Protein AF-A0A397TMN3-F1 (afdb_monomer_lite)

Radius of gyration: 17.27 Å; chains: 1; bounding box: 36×28×57 Å

Organism: NCBI:txid658196

Secondary structure (DSSP, 8-state):
--HHHHHHHHHHHHTTTT-HHHHHHHHTT-HHHHHHHHHHHHHTHHHHHHHS---HHHHHHHHHHHHHHS-HHHHHHHHHTT------TT-PPPSS-GGGG-S---HHHHHHHHHHHHSTTS------SHHHHHHHHHHHHHHHH--

Foldseek 3Di:
DCVVVLVVLLVVLLVCLLPLVVLVVQLPPDPSSVVNSLLSPLQCVVSCVPVPPPDPVNLLVVLLVLLQLQDPVLQVVLVVVVQFDPNPPDDDDDPDPSLVSHNDDDPVSLVVSLCVSVPPPPPGGDDDDPVSSVSSSVSSVCSNVVD

InterPro domains:
  IPR036047 F-box-like domain superfamily [SSF81383] (7-82)

Structure (mmCIF, N/CA/C/O backbone):
data_AF-A0A397TMN3-F1
#
_entry.id   AF-A0A397TMN3-F1
#
loop_
_atom_site.group_PDB
_atom_site.id
_atom_site.type_symbol
_atom_site.label_atom_id
_atom_site.label_alt_id
_atom_site.label_comp_id
_atom_site.label_asym_id
_atom_site.label_entity_id
_atom_site.label_seq_id
_atom_site.pdbx_PDB_ins_code
_atom_site.Cartn_x
_atom_site.Cartn_y
_atom_site.Cartn_z
_atom_site.occupancy
_atom_site.B_iso_or_equiv
_atom_site.auth_seq_id
_atom_site.auth_comp_id
_atom_site.auth_asym_id
_atom_site.auth_atom_id
_atom_site.pdbx_PDB_model_num
ATOM 1 N N . MET A 1 1 ? 1.709 -11.773 -32.916 1.00 47.47 1 MET A N 1
ATOM 2 C CA . MET A 1 1 ? 2.775 -12.219 -31.990 1.00 47.47 1 MET A CA 1
ATOM 3 C C . MET A 1 1 ? 3.158 -11.097 -31.002 1.00 47.47 1 MET A C 1
ATOM 5 O O . MET A 1 1 ? 4.246 -10.557 -31.126 1.00 47.47 1 MET A O 1
ATOM 9 N N . PRO A 1 2 ? 2.293 -10.682 -30.052 1.00 58.47 2 PRO A N 1
ATOM 10 C CA . PRO A 1 2 ? 2.645 -9.646 -29.066 1.00 58.47 2 PRO A CA 1
ATOM 11 C C . PRO A 1 2 ? 3.242 -10.188 -27.749 1.00 58.47 2 PRO A C 1
ATOM 13 O O . PRO A 1 2 ? 3.779 -9.406 -26.974 1.00 58.47 2 PRO A O 1
ATOM 16 N N . TYR A 1 3 ? 3.175 -11.502 -27.497 1.00 59.38 3 TYR A N 1
ATOM 17 C CA . TYR A 1 3 ? 3.609 -12.119 -26.231 1.00 59.38 3 TYR A CA 1
ATOM 18 C C . TYR A 1 3 ? 5.123 -12.026 -25.989 1.00 59.38 3 TYR A C 1
ATOM 20 O O . TYR A 1 3 ? 5.538 -11.634 -24.907 1.00 59.38 3 TYR A O 1
ATOM 28 N N . LEU A 1 4 ? 5.939 -12.227 -27.030 1.00 65.06 4 LEU A N 1
ATOM 29 C CA . LEU A 1 4 ? 7.403 -12.182 -26.915 1.00 65.06 4 LEU A CA 1
ATOM 30 C C . LEU A 1 4 ? 7.929 -10.817 -26.426 1.00 65.06 4 LEU A C 1
ATOM 32 O O . LEU A 1 4 ? 8.926 -10.751 -25.718 1.00 65.06 4 LEU A O 1
ATOM 36 N N . ILE A 1 5 ? 7.246 -9.719 -26.774 1.00 81.19 5 ILE A N 1
ATOM 37 C CA . ILE A 1 5 ? 7.638 -8.367 -26.346 1.00 81.19 5 ILE A CA 1
ATOM 38 C C . ILE A 1 5 ? 7.355 -8.168 -24.853 1.00 81.19 5 ILE A C 1
ATOM 40 O O . ILE A 1 5 ? 8.135 -7.505 -24.176 1.00 81.19 5 ILE A O 1
ATOM 44 N N . ALA A 1 6 ? 6.259 -8.734 -24.339 1.00 88.19 6 ALA A N 1
ATOM 45 C CA . ALA A 1 6 ? 5.914 -8.633 -22.926 1.00 88.19 6 ALA A CA 1
ATOM 46 C C . ALA A 1 6 ? 6.887 -9.441 -22.057 1.00 88.19 6 ALA A C 1
ATOM 48 O O . ALA A 1 6 ? 7.394 -8.895 -21.083 1.00 88.19 6 ALA A O 1
ATOM 49 N N . ASP A 1 7 ? 7.211 -10.673 -22.457 1.00 88.75 7 ASP A N 1
ATOM 50 C CA . ASP A 1 7 ? 8.118 -11.549 -21.703 1.00 88.75 7 ASP A CA 1
ATOM 51 C C . ASP A 1 7 ? 9.538 -10.963 -21.637 1.00 88.75 7 ASP A C 1
ATOM 53 O O . ASP A 1 7 ? 10.150 -10.881 -20.572 1.00 88.75 7 ASP A O 1
ATOM 57 N N . CYS A 1 8 ? 10.061 -10.470 -22.767 1.00 93.06 8 CYS A N 1
ATOM 58 C CA . CYS A 1 8 ? 11.357 -9.791 -22.784 1.00 93.06 8 CYS A CA 1
ATOM 59 C C . CYS A 1 8 ? 11.347 -8.515 -21.932 1.00 93.06 8 CYS A C 1
ATOM 61 O O . CYS A 1 8 ? 12.317 -8.230 -21.230 1.00 93.06 8 CYS A O 1
ATOM 63 N N . LEU A 1 9 ? 10.258 -7.745 -21.986 1.00 94.31 9 LEU A N 1
ATOM 64 C CA . LEU A 1 9 ? 10.116 -6.533 -21.188 1.00 94.31 9 LEU A CA 1
ATOM 65 C C . LEU A 1 9 ? 10.045 -6.847 -19.690 1.00 94.31 9 LEU A C 1
ATOM 67 O O . LEU A 1 9 ? 10.642 -6.125 -18.899 1.00 94.31 9 LEU A O 1
ATOM 71 N N . GLU A 1 10 ? 9.367 -7.922 -19.293 1.00 95.06 10 GLU A N 1
ATOM 72 C CA . GLU A 1 10 ? 9.329 -8.375 -17.904 1.00 95.06 10 GLU A CA 1
ATOM 73 C C . GLU A 1 10 ? 10.724 -8.714 -17.385 1.00 95.06 10 GLU A C 1
ATOM 75 O O . GLU A 1 10 ? 11.091 -8.234 -16.315 1.00 95.06 10 GLU A O 1
ATOM 80 N N . ILE A 1 11 ? 11.537 -9.434 -18.166 1.00 95.00 11 ILE A N 1
ATOM 81 C CA . ILE A 1 11 ? 12.931 -9.730 -17.804 1.00 95.00 11 ILE A CA 1
ATOM 82 C C . ILE A 1 11 ? 13.712 -8.429 -17.592 1.00 95.00 11 ILE A C 1
ATOM 84 O O . ILE A 1 11 ? 14.306 -8.243 -16.532 1.00 95.00 11 ILE A O 1
ATOM 88 N N . ILE A 1 12 ? 13.651 -7.493 -18.546 1.00 95.25 12 ILE A N 1
ATOM 89 C CA . ILE A 1 12 ? 14.360 -6.206 -18.451 1.00 95.25 12 ILE A CA 1
ATOM 90 C C . ILE A 1 12 ? 13.922 -5.423 -17.207 1.00 95.25 12 ILE A C 1
ATOM 92 O O . ILE A 1 12 ? 14.759 -4.930 -16.454 1.00 95.25 12 ILE A O 1
ATOM 96 N N . LEU A 1 13 ? 12.614 -5.311 -16.967 1.00 96.25 13 LEU A N 1
ATOM 97 C CA . LEU A 1 13 ? 12.089 -4.578 -15.816 1.00 96.25 13 LEU A CA 1
ATOM 98 C C . LEU A 1 13 ? 12.366 -5.299 -14.491 1.00 96.25 13 LEU A C 1
ATOM 100 O O . LEU A 1 13 ? 12.466 -4.644 -13.454 1.00 96.25 13 LEU A O 1
ATOM 104 N N . SER A 1 14 ? 12.525 -6.624 -14.500 1.00 95.19 14 SER A N 1
ATOM 105 C CA . SER A 1 14 ? 12.847 -7.401 -13.300 1.00 95.19 14 SER A CA 1
ATOM 106 C C . SER A 1 14 ? 14.260 -7.133 -12.773 1.00 95.19 14 SER A C 1
ATOM 108 O O . SER A 1 14 ? 14.477 -7.201 -11.561 1.00 95.19 14 SER A O 1
ATOM 110 N N . GLU A 1 15 ? 15.192 -6.725 -13.640 1.00 96.25 15 GLU A N 1
ATOM 111 C CA . GLU A 1 15 ? 16.525 -6.261 -13.232 1.00 96.25 15 GLU A CA 1
ATOM 112 C C . GLU A 1 15 ? 16.450 -4.960 -12.415 1.00 96.25 15 GLU A C 1
ATOM 114 O O . GLU A 1 15 ? 17.299 -4.692 -11.566 1.00 96.25 15 GLU A O 1
ATOM 119 N N . LEU A 1 16 ? 15.375 -4.183 -12.587 1.00 94.75 16 LEU A N 1
ATOM 120 C CA . LEU A 1 16 ? 15.120 -2.938 -11.858 1.00 94.75 16 LEU A CA 1
ATOM 121 C C . LEU A 1 16 ? 14.387 -3.154 -10.524 1.00 94.75 16 LEU A C 1
ATOM 123 O O . LEU A 1 16 ? 13.987 -2.186 -9.883 1.00 94.75 16 LEU A O 1
ATOM 127 N N . LYS A 1 17 ? 14.201 -4.399 -10.063 1.00 92.69 17 LYS A N 1
ATOM 128 C CA . LYS A 1 17 ? 13.391 -4.739 -8.871 1.00 92.69 17 LYS A CA 1
ATOM 129 C C . LYS A 1 17 ? 13.791 -4.046 -7.561 1.00 92.69 17 LYS A C 1
ATOM 131 O O . LYS A 1 17 ? 12.986 -4.027 -6.634 1.00 92.69 17 LYS A O 1
ATOM 136 N N . PHE A 1 18 ? 15.001 -3.490 -7.477 1.00 91.06 18 PHE A N 1
ATOM 137 C CA . PHE A 1 18 ? 15.496 -2.719 -6.328 1.00 91.06 18 PHE A CA 1
ATOM 138 C C . PHE A 1 18 ? 15.749 -1.237 -6.643 1.00 91.06 18 PHE A C 1
ATOM 140 O O . PHE A 1 18 ? 16.192 -0.493 -5.772 1.00 91.06 18 PHE A O 1
ATOM 147 N N . ASP A 1 19 ? 15.402 -0.783 -7.847 1.00 91.62 19 ASP A N 1
ATOM 148 C CA . ASP A 1 19 ? 15.429 0.620 -8.253 1.00 91.62 19 ASP A CA 1
ATOM 149 C C . ASP A 1 19 ? 13.997 1.143 -8.447 1.00 91.62 19 ASP A C 1
ATOM 151 O O . ASP A 1 19 ? 13.433 1.166 -9.546 1.00 91.62 19 ASP A O 1
ATOM 155 N N . SER A 1 20 ? 13.387 1.589 -7.343 1.00 89.50 20 SER A N 1
ATOM 156 C CA . SER A 1 20 ? 12.030 2.140 -7.372 1.00 89.50 20 SER A CA 1
ATOM 157 C C . SER A 1 20 ? 11.910 3.367 -8.276 1.00 89.50 20 SER A C 1
ATOM 159 O O . SER A 1 20 ? 10.847 3.582 -8.848 1.00 89.50 20 SER A O 1
ATOM 161 N N . ALA A 1 21 ? 12.962 4.183 -8.411 1.00 89.75 21 ALA A N 1
ATOM 162 C CA . ALA A 1 21 ? 12.914 5.408 -9.210 1.00 89.75 21 ALA A CA 1
ATOM 163 C C . ALA A 1 21 ? 12.803 5.084 -10.707 1.00 89.75 21 ALA A C 1
ATOM 165 O O . ALA A 1 21 ? 11.950 5.640 -11.412 1.00 89.75 21 ALA A O 1
ATOM 166 N N . SER A 1 22 ? 13.598 4.121 -11.172 1.00 94.19 22 SER A N 1
ATOM 167 C CA . SER A 1 22 ? 13.505 3.630 -12.546 1.00 94.19 22 SER A CA 1
ATOM 168 C C . SER A 1 22 ? 12.181 2.911 -12.801 1.00 94.19 22 SER A C 1
ATOM 170 O O . SER A 1 22 ? 11.526 3.192 -13.806 1.00 94.19 22 SER A O 1
ATOM 172 N N . LEU A 1 23 ? 11.706 2.070 -11.873 1.00 94.50 23 LEU A N 1
ATOM 173 C CA . LEU A 1 23 ? 10.388 1.431 -11.991 1.00 94.50 23 LEU A CA 1
ATOM 174 C C . LEU A 1 23 ? 9.244 2.458 -12.048 1.00 94.50 23 LEU A C 1
ATOM 176 O O . LEU A 1 23 ? 8.332 2.308 -12.860 1.00 94.50 23 LEU A O 1
ATOM 180 N N . HIS A 1 24 ? 9.303 3.533 -11.254 1.00 91.81 24 HIS A N 1
ATOM 181 C CA . HIS A 1 24 ? 8.338 4.635 -11.333 1.00 91.81 24 HIS A CA 1
ATOM 182 C C . HIS A 1 24 ? 8.341 5.305 -12.707 1.00 91.81 24 HIS A C 1
ATOM 184 O O . HIS A 1 24 ? 7.271 5.547 -13.263 1.00 91.81 24 HIS A O 1
ATOM 190 N N . SER A 1 25 ? 9.519 5.541 -13.283 1.00 95.06 25 SER A N 1
ATOM 191 C CA . SER A 1 25 ? 9.638 6.072 -14.645 1.00 95.06 25 SER A CA 1
ATOM 192 C C . SER A 1 25 ? 9.031 5.113 -15.676 1.00 95.06 25 SER A C 1
ATOM 194 O O . SER A 1 25 ? 8.267 5.536 -16.540 1.00 95.06 25 SER A O 1
ATOM 196 N N . CYS A 1 26 ? 9.281 3.807 -15.533 1.00 96.06 26 CYS A N 1
ATOM 197 C CA . CYS A 1 26 ? 8.740 2.759 -16.401 1.00 96.06 26 CYS A CA 1
ATOM 198 C C . CYS A 1 26 ? 7.204 2.720 -16.391 1.00 96.06 26 CYS A C 1
ATOM 200 O O . CYS A 1 26 ? 6.579 2.588 -17.444 1.00 96.06 26 CYS A O 1
ATOM 202 N N . ILE A 1 27 ? 6.581 2.888 -15.220 1.00 95.56 27 ILE A N 1
ATOM 203 C CA . ILE A 1 27 ? 5.117 2.893 -15.065 1.00 95.56 27 ILE A CA 1
ATOM 204 C C . ILE A 1 27 ? 4.450 3.971 -15.933 1.00 95.56 27 ILE A C 1
ATOM 206 O O . ILE A 1 27 ? 3.328 3.774 -16.402 1.00 95.56 27 ILE A O 1
ATOM 210 N N . LEU A 1 28 ? 5.137 5.091 -16.166 1.00 95.94 28 LEU A N 1
ATOM 211 C CA . LEU A 1 28 ? 4.607 6.246 -16.889 1.00 95.94 28 LEU A CA 1
ATOM 212 C C . LEU A 1 28 ? 4.786 6.159 -18.413 1.00 95.94 28 LEU A C 1
ATOM 214 O O . LEU A 1 28 ? 4.223 6.986 -19.126 1.00 95.94 28 LEU A O 1
ATOM 218 N N . VAL A 1 29 ? 5.524 5.167 -18.925 1.00 95.88 29 VAL A N 1
ATOM 219 C CA . VAL A 1 29 ? 5.828 5.048 -20.362 1.00 95.88 29 VAL A CA 1
ATOM 220 C C . VAL A 1 29 ? 4.573 4.731 -21.178 1.00 95.88 29 VAL A C 1
ATOM 222 O O . VAL A 1 29 ? 4.214 5.466 -22.095 1.00 95.88 29 VAL A O 1
ATOM 225 N N . ASN A 1 30 ? 3.907 3.611 -20.884 1.00 94.81 30 ASN A N 1
ATOM 226 C CA . ASN A 1 30 ? 2.656 3.206 -21.528 1.00 94.81 30 ASN A CA 1
ATOM 227 C C . ASN A 1 30 ? 1.927 2.129 -20.701 1.00 94.81 30 ASN A C 1
ATOM 229 O O . ASN A 1 30 ? 2.431 1.638 -19.691 1.00 94.81 30 ASN A O 1
ATOM 233 N N . ARG A 1 31 ? 0.734 1.718 -21.155 1.00 93.94 31 ARG A N 1
ATOM 234 C CA . ARG A 1 31 ? -0.105 0.728 -20.452 1.00 93.94 31 ARG A CA 1
ATOM 235 C C . ARG A 1 31 ? 0.562 -0.640 -20.268 1.00 93.94 31 ARG A C 1
ATOM 237 O O . ARG A 1 31 ? 0.284 -1.294 -19.267 1.00 93.94 31 ARG A O 1
ATOM 244 N N . LEU A 1 32 ? 1.392 -1.087 -21.213 1.00 94.25 32 LEU A N 1
ATOM 245 C CA . LEU A 1 32 ? 2.084 -2.376 -21.115 1.00 94.25 32 LEU A CA 1
ATOM 246 C C . LEU A 1 32 ? 3.165 -2.321 -20.032 1.00 94.25 32 LEU A C 1
ATOM 248 O O . LEU A 1 32 ? 3.172 -3.157 -19.135 1.00 94.25 32 LEU A O 1
ATOM 252 N N . TRP A 1 33 ? 4.009 -1.288 -20.066 1.00 96.00 33 TRP A N 1
ATOM 253 C CA . TRP A 1 33 ? 5.055 -1.075 -19.065 1.00 96.00 33 TRP A CA 1
ATOM 254 C C . TRP A 1 33 ? 4.463 -0.888 -17.668 1.00 96.00 33 TRP A C 1
ATOM 256 O O . TRP A 1 33 ? 4.928 -1.507 -16.719 1.00 96.00 33 TRP A O 1
ATOM 266 N N . CYS A 1 34 ? 3.377 -0.117 -17.554 1.00 95.50 34 CYS A N 1
ATOM 267 C CA . CYS A 1 34 ? 2.620 0.050 -16.315 1.00 95.50 34 CYS A CA 1
ATOM 268 C C . CYS A 1 34 ? 2.180 -1.296 -15.717 1.00 95.50 34 CYS A C 1
ATOM 270 O O . CYS A 1 34 ? 2.428 -1.562 -14.542 1.00 95.50 34 CYS A O 1
ATOM 272 N N . ARG A 1 35 ? 1.572 -2.170 -16.531 1.00 95.12 35 ARG A N 1
ATOM 273 C CA . ARG A 1 35 ? 1.069 -3.479 -16.084 1.00 95.12 35 ARG A CA 1
ATOM 274 C C . ARG A 1 35 ? 2.165 -4.425 -15.596 1.00 95.12 35 ARG A C 1
ATOM 276 O O . ARG A 1 35 ? 1.875 -5.237 -14.729 1.00 95.12 35 ARG A O 1
ATOM 283 N N . ILE A 1 36 ? 3.378 -4.320 -16.133 1.00 95.25 36 ILE A N 1
ATOM 284 C CA . ILE A 1 36 ? 4.511 -5.185 -15.772 1.00 95.25 36 ILE A CA 1
ATOM 285 C C . ILE A 1 36 ? 5.298 -4.596 -14.592 1.00 95.25 36 ILE A C 1
ATOM 287 O O . ILE A 1 36 ? 5.628 -5.300 -13.642 1.00 95.25 36 ILE A O 1
ATOM 291 N N . ALA A 1 37 ? 5.557 -3.287 -14.604 1.00 95.75 37 ALA A N 1
ATOM 292 C CA . ALA A 1 37 ? 6.347 -2.621 -13.572 1.00 95.75 37 ALA A CA 1
ATOM 293 C C . ALA A 1 37 ? 5.630 -2.550 -12.213 1.00 95.75 37 ALA A C 1
ATOM 295 O O . ALA A 1 37 ? 6.289 -2.645 -11.179 1.00 95.75 37 ALA A O 1
ATOM 296 N N . ILE A 1 38 ? 4.296 -2.403 -12.188 1.00 94.25 38 ILE A N 1
ATOM 297 C CA . ILE A 1 38 ? 3.526 -2.318 -10.934 1.00 94.25 38 ILE A CA 1
ATOM 298 C C . ILE A 1 38 ? 3.704 -3.580 -10.068 1.00 94.25 38 ILE A C 1
ATOM 300 O O . ILE A 1 38 ? 4.134 -3.429 -8.924 1.00 94.25 38 ILE A O 1
ATOM 304 N N . PRO A 1 39 ? 3.462 -4.810 -10.560 1.00 94.44 39 PRO A N 1
ATOM 305 C CA . PRO A 1 39 ? 3.718 -6.018 -9.778 1.00 94.44 39 PRO A CA 1
ATOM 306 C C . PRO A 1 39 ? 5.154 -6.104 -9.246 1.00 94.44 39 PRO A C 1
ATOM 308 O O . PRO A 1 39 ? 5.346 -6.418 -8.075 1.00 94.44 39 PRO A O 1
ATOM 311 N N . ILE A 1 40 ? 6.161 -5.765 -10.061 1.00 94.50 40 ILE A N 1
ATOM 312 C CA . ILE A 1 40 ? 7.581 -5.812 -9.663 1.00 94.50 40 ILE A CA 1
ATOM 313 C C . ILE A 1 40 ? 7.871 -4.820 -8.525 1.00 94.50 40 ILE A C 1
ATOM 315 O O . ILE A 1 40 ? 8.529 -5.176 -7.541 1.00 94.50 40 ILE A O 1
ATOM 319 N N . LEU A 1 41 ? 7.350 -3.594 -8.638 1.00 92.12 41 LEU A N 1
ATOM 320 C CA . LEU A 1 41 ? 7.505 -2.541 -7.636 1.00 92.12 41 LEU A CA 1
ATOM 321 C C . LEU A 1 41 ? 6.854 -2.943 -6.304 1.00 92.12 41 LEU A C 1
ATOM 323 O O . LEU A 1 41 ? 7.484 -2.859 -5.251 1.00 92.12 41 LEU A O 1
ATOM 327 N N . TRP A 1 42 ? 5.604 -3.406 -6.343 1.00 91.00 42 TRP A N 1
ATOM 328 C CA . TRP A 1 42 ? 4.842 -3.736 -5.136 1.00 91.00 42 TRP A CA 1
ATOM 329 C C . TRP A 1 42 ? 5.283 -5.056 -4.489 1.00 91.00 42 TRP A C 1
ATOM 331 O O . TRP A 1 42 ? 5.251 -5.175 -3.265 1.00 91.00 42 TRP A O 1
ATOM 341 N N . LYS A 1 43 ? 5.834 -5.999 -5.264 1.00 91.94 43 LYS A N 1
ATOM 342 C CA . LYS A 1 43 ? 6.469 -7.214 -4.731 1.00 91.94 43 LYS A CA 1
ATOM 343 C C . LYS A 1 43 ? 7.642 -6.909 -3.805 1.00 91.94 43 LYS A C 1
ATOM 345 O O . LYS A 1 43 ? 7.828 -7.612 -2.813 1.00 91.94 43 LYS A O 1
ATOM 350 N N . ASN A 1 44 ? 8.396 -5.848 -4.088 1.00 88.44 44 ASN A N 1
ATOM 351 C CA . ASN A 1 44 ? 9.532 -5.399 -3.278 1.00 88.44 44 ASN A CA 1
ATOM 352 C C . ASN A 1 44 ? 9.185 -4.193 -2.391 1.00 88.44 44 ASN A C 1
ATOM 354 O O . ASN A 1 44 ? 10.078 -3.500 -1.906 1.00 88.44 44 ASN A O 1
ATOM 358 N N . PHE A 1 45 ? 7.894 -3.954 -2.132 1.00 87.12 45 PHE A N 1
ATOM 359 C CA . PHE A 1 45 ? 7.415 -2.794 -1.381 1.00 87.12 45 PHE A CA 1
ATOM 360 C C . PHE A 1 45 ? 8.172 -2.566 -0.065 1.00 87.12 45 PHE A C 1
ATOM 362 O O . PHE A 1 45 ? 8.630 -1.456 0.195 1.00 87.12 45 PHE A O 1
ATOM 369 N N . PHE A 1 46 ? 8.355 -3.606 0.756 1.00 85.94 46 PHE A N 1
ATOM 370 C CA . PHE A 1 46 ? 9.019 -3.446 2.055 1.00 85.94 46 PHE A CA 1
ATOM 371 C C . PHE A 1 46 ? 10.504 -3.121 1.947 1.00 85.94 46 PHE A C 1
ATOM 373 O O . PHE A 1 46 ? 11.014 -2.393 2.794 1.00 85.94 46 PHE A O 1
ATOM 380 N N . TYR A 1 47 ? 11.185 -3.608 0.907 1.00 86.56 47 TYR A N 1
ATOM 381 C CA . TYR A 1 47 ? 12.562 -3.200 0.646 1.00 86.56 47 TYR A CA 1
ATOM 382 C C . TYR A 1 47 ? 12.615 -1.682 0.450 1.00 86.56 47 TYR A C 1
ATOM 384 O O . TYR A 1 47 ? 13.375 -0.994 1.124 1.00 86.56 47 TYR A O 1
ATOM 392 N N . PHE A 1 48 ? 11.724 -1.129 -0.373 1.00 82.94 48 PHE A N 1
ATOM 393 C CA . PHE A 1 48 ? 11.651 0.318 -0.574 1.00 82.94 48 PHE A CA 1
ATOM 394 C C . PHE A 1 48 ? 11.200 1.068 0.676 1.00 82.94 48 PHE A C 1
ATOM 396 O O . PHE A 1 48 ? 11.750 2.113 0.998 1.00 82.94 48 PHE A O 1
ATOM 403 N N . TYR A 1 49 ? 10.235 0.527 1.408 1.00 82.50 49 TYR A N 1
ATOM 404 C CA . TYR A 1 49 ? 9.722 1.145 2.621 1.00 82.50 49 TYR A CA 1
ATOM 405 C C . TYR A 1 49 ? 10.801 1.295 3.710 1.00 82.50 49 TYR A C 1
ATOM 407 O O . TYR A 1 49 ? 10.859 2.340 4.367 1.00 82.50 49 TYR A O 1
ATOM 415 N N . TYR A 1 50 ? 11.658 0.281 3.893 1.00 81.88 50 TYR A N 1
ATOM 416 C CA . TYR A 1 50 ? 12.700 0.273 4.925 1.00 81.88 50 TYR A CA 1
ATOM 417 C C . TYR A 1 50 ? 14.047 0.829 4.454 1.00 81.88 50 TYR A C 1
ATOM 419 O O . TYR A 1 50 ? 14.684 1.569 5.203 1.00 81.88 50 TYR A O 1
ATOM 427 N N . CYS A 1 51 ? 14.495 0.474 3.248 1.00 77.25 51 CYS A N 1
ATOM 428 C CA . CYS A 1 51 ? 15.849 0.765 2.771 1.00 77.25 51 CYS A CA 1
ATOM 429 C C . CYS A 1 51 ? 15.929 2.061 1.965 1.00 77.25 51 CYS A C 1
ATOM 431 O O . CYS A 1 51 ? 16.905 2.801 2.100 1.00 77.25 51 CYS A O 1
ATOM 433 N N . ASN A 1 52 ? 14.902 2.382 1.171 1.00 68.44 52 ASN A N 1
ATOM 434 C CA . ASN A 1 52 ? 14.853 3.684 0.521 1.00 68.44 52 ASN A CA 1
ATOM 435 C C . ASN A 1 52 ? 14.362 4.702 1.549 1.00 68.44 52 ASN A C 1
ATOM 437 O O . ASN A 1 52 ? 13.401 4.463 2.282 1.00 68.44 52 ASN A O 1
ATOM 441 N N . ARG A 1 53 ? 15.030 5.859 1.627 1.00 61.91 53 ARG A N 1
ATOM 442 C CA . ARG A 1 53 ? 14.588 7.007 2.436 1.00 61.91 53 ARG A CA 1
ATOM 443 C C . ARG A 1 53 ? 13.322 7.616 1.826 1.00 61.91 53 ARG A C 1
ATOM 445 O O . ARG A 1 53 ? 13.313 8.771 1.417 1.00 61.91 53 ARG A O 1
ATOM 452 N N . THR A 1 54 ? 12.259 6.825 1.710 1.00 63.44 54 THR A N 1
ATOM 453 C CA . THR A 1 54 ? 10.956 7.281 1.253 1.00 63.44 54 THR A CA 1
ATOM 454 C C . THR A 1 54 ? 10.505 8.378 2.198 1.00 63.44 54 THR A C 1
ATOM 456 O O . THR A 1 54 ? 10.445 8.158 3.413 1.00 63.44 54 THR A O 1
ATOM 459 N N . GLU A 1 55 ? 10.198 9.544 1.644 1.00 65.50 55 GLU A N 1
ATOM 460 C CA . GLU A 1 55 ? 9.681 10.671 2.407 1.00 65.50 55 GLU A CA 1
ATOM 461 C C . GLU A 1 55 ? 8.477 10.242 3.259 1.00 65.50 55 GLU A C 1
ATOM 463 O O . GLU A 1 55 ? 7.651 9.424 2.837 1.00 65.50 55 GLU A O 1
ATOM 468 N N . LEU A 1 56 ? 8.360 10.813 4.460 1.00 66.19 56 LEU A N 1
ATOM 469 C CA . LEU A 1 56 ? 7.282 10.513 5.409 1.00 66.19 56 LEU A CA 1
ATOM 470 C C . LEU A 1 56 ? 5.891 10.652 4.756 1.00 66.19 56 LEU A C 1
ATOM 472 O O . LEU A 1 56 ? 5.008 9.820 4.961 1.00 66.19 56 LEU A O 1
ATOM 476 N N . ASN A 1 57 ? 5.731 11.656 3.889 1.00 67.31 57 ASN A N 1
ATOM 477 C CA . ASN A 1 57 ? 4.506 11.905 3.130 1.00 67.31 57 ASN A CA 1
ATOM 478 C C . ASN A 1 57 ? 4.140 10.747 2.190 1.00 67.31 57 ASN A C 1
ATOM 480 O O . ASN A 1 57 ? 2.966 10.399 2.066 1.00 67.31 57 ASN A O 1
ATOM 484 N N . SER A 1 58 ? 5.129 10.115 1.556 1.00 71.88 58 SER A N 1
ATOM 485 C CA . SER A 1 58 ? 4.915 8.953 0.690 1.00 71.88 58 SER A CA 1
ATOM 486 C C . SER A 1 58 ? 4.490 7.727 1.500 1.00 71.88 58 SER A C 1
ATOM 488 O O . SER A 1 58 ? 3.557 7.033 1.105 1.00 71.88 58 SER A O 1
ATOM 490 N N . ARG A 1 59 ? 5.087 7.509 2.682 1.00 75.81 59 ARG A N 1
ATOM 491 C CA . ARG A 1 59 ? 4.664 6.447 3.620 1.00 75.81 59 ARG A CA 1
ATOM 492 C C . ARG A 1 59 ? 3.220 6.629 4.074 1.00 75.81 59 ARG A C 1
ATOM 494 O O . ARG A 1 59 ? 2.448 5.675 4.059 1.00 75.81 59 ARG A O 1
ATOM 501 N N . ASN A 1 60 ? 2.834 7.863 4.390 1.00 77.56 60 ASN A N 1
ATOM 502 C CA . ASN A 1 60 ? 1.469 8.177 4.793 1.00 77.56 60 ASN A CA 1
ATOM 503 C C . ASN A 1 60 ? 0.452 7.818 3.704 1.00 77.56 60 ASN A C 1
ATOM 505 O O . ASN A 1 60 ? -0.548 7.178 4.029 1.00 77.56 60 ASN A O 1
ATOM 509 N N . LYS A 1 61 ? 0.729 8.141 2.434 1.00 79.00 61 LYS A N 1
ATOM 510 C CA . LYS A 1 61 ? -0.147 7.771 1.308 1.00 79.00 61 LYS A CA 1
ATOM 511 C C . LYS A 1 61 ? -0.324 6.257 1.179 1.00 79.00 61 LYS A C 1
ATOM 513 O O . LYS A 1 61 ? -1.423 5.802 0.882 1.00 79.00 61 LYS A O 1
ATOM 518 N N . PHE A 1 62 ? 0.723 5.469 1.435 1.00 80.25 62 PHE A N 1
ATOM 519 C CA . PHE A 1 62 ? 0.600 4.010 1.434 1.00 80.25 62 PHE A CA 1
ATOM 520 C C . PHE A 1 62 ? -0.350 3.513 2.519 1.00 80.25 62 PHE A C 1
ATOM 522 O O . PHE A 1 62 ? -1.173 2.645 2.248 1.00 80.25 62 PHE A O 1
ATOM 529 N N . TYR A 1 63 ? -0.294 4.083 3.723 1.00 84.50 63 TYR A N 1
ATOM 530 C CA . TYR A 1 63 ? -1.212 3.680 4.791 1.00 84.50 63 TYR A CA 1
ATOM 531 C C . TYR A 1 63 ? -2.661 4.034 4.437 1.00 84.50 63 TYR A C 1
ATOM 533 O O . TYR A 1 63 ? -3.556 3.230 4.682 1.00 84.50 63 TYR A O 1
ATOM 541 N N . ASP A 1 64 ? -2.887 5.182 3.789 1.00 81.25 64 ASP A N 1
ATOM 542 C CA . ASP A 1 64 ? -4.220 5.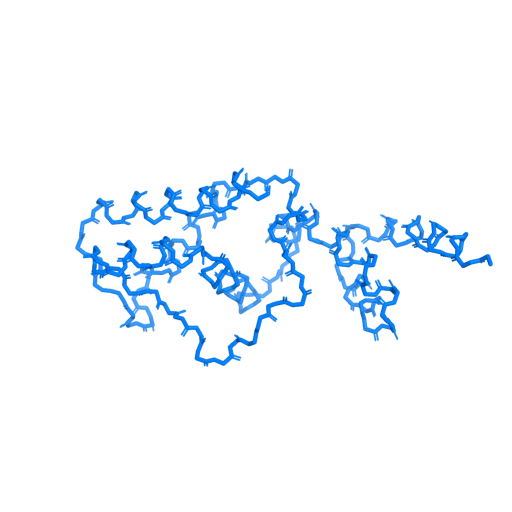578 3.313 1.00 81.25 64 ASP A CA 1
ATOM 543 C C . ASP A 1 64 ? -4.764 4.593 2.272 1.00 81.25 64 ASP A C 1
ATOM 545 O O . ASP A 1 64 ? -5.946 4.257 2.302 1.00 81.25 64 ASP A O 1
ATOM 549 N N . ILE A 1 65 ? -3.899 4.064 1.398 1.00 82.44 65 ILE A N 1
ATOM 550 C CA . ILE A 1 65 ? -4.265 3.012 0.442 1.00 82.44 65 ILE A CA 1
ATOM 551 C C . ILE A 1 65 ? -4.666 1.721 1.168 1.00 82.44 65 ILE A C 1
ATOM 553 O O . ILE A 1 65 ? -5.690 1.142 0.819 1.00 82.44 65 ILE A O 1
ATOM 557 N N . ILE A 1 66 ? -3.917 1.276 2.185 1.00 85.81 66 ILE A N 1
ATOM 558 C CA . ILE A 1 66 ? -4.265 0.069 2.962 1.00 85.81 66 ILE A CA 1
ATOM 559 C C . ILE A 1 66 ? -5.628 0.229 3.642 1.00 85.81 66 ILE A C 1
ATOM 561 O O . ILE A 1 66 ? -6.488 -0.641 3.521 1.00 85.81 66 ILE A O 1
ATOM 565 N N . ILE A 1 67 ? -5.857 1.368 4.298 1.00 84.25 67 ILE A N 1
ATOM 566 C CA . ILE A 1 67 ? -7.133 1.694 4.951 1.00 84.25 67 ILE A CA 1
ATOM 567 C C . ILE A 1 67 ? -8.273 1.715 3.929 1.00 84.25 67 ILE A C 1
ATOM 569 O O . ILE A 1 67 ? -9.366 1.201 4.177 1.00 84.25 67 ILE A O 1
ATOM 573 N N . TYR A 1 68 ? -8.022 2.296 2.757 1.00 84.44 68 TYR A N 1
ATOM 574 C CA . TYR A 1 68 ? -8.993 2.349 1.677 1.00 84.44 68 TYR A CA 1
ATOM 575 C C . TYR A 1 68 ? -9.303 0.961 1.098 1.00 84.44 68 TYR A C 1
ATOM 577 O O . TYR A 1 68 ? -10.454 0.701 0.751 1.00 84.44 68 TYR A O 1
ATOM 585 N N . LEU A 1 69 ? -8.323 0.062 1.017 1.00 86.25 69 LEU A N 1
ATOM 586 C CA . LEU A 1 69 ? -8.492 -1.289 0.476 1.00 86.25 69 LEU A CA 1
ATOM 587 C C . LEU A 1 69 ? -9.210 -2.249 1.434 1.00 86.25 69 LEU A C 1
ATOM 589 O O . LEU A 1 69 ? -9.624 -3.319 0.993 1.00 86.25 69 LEU A O 1
ATOM 593 N N . LEU A 1 70 ? -9.429 -1.871 2.701 1.00 87.56 70 LEU A N 1
ATOM 594 C CA . LEU A 1 70 ? -10.220 -2.678 3.632 1.00 87.56 70 LEU A CA 1
ATOM 595 C C . LEU A 1 70 ? -11.618 -2.998 3.058 1.00 87.56 70 LEU A C 1
ATOM 597 O O . LEU A 1 70 ? -12.280 -2.097 2.513 1.00 87.56 70 LEU A O 1
ATOM 601 N N . PRO A 1 71 ? -12.107 -4.244 3.218 1.00 86.94 71 PRO A N 1
ATOM 602 C CA . PRO A 1 71 ? -13.452 -4.626 2.809 1.00 86.94 71 PRO A CA 1
ATOM 603 C C . PRO A 1 71 ? -14.522 -3.742 3.451 1.00 86.94 71 PRO A C 1
ATOM 605 O O . PRO A 1 71 ? -14.362 -3.242 4.567 1.00 86.94 71 PRO A O 1
ATOM 608 N N . THR A 1 72 ? -15.656 -3.579 2.770 1.00 86.19 72 THR A N 1
ATOM 609 C CA . THR A 1 72 ? -16.787 -2.798 3.296 1.00 86.19 72 THR A CA 1
ATOM 610 C C . THR A 1 72 ? -17.287 -3.350 4.633 1.00 86.19 72 THR A C 1
ATOM 612 O O . THR A 1 72 ? -17.596 -2.566 5.526 1.00 86.19 72 THR A O 1
ATOM 615 N N . SER A 1 73 ? -17.290 -4.676 4.801 1.00 88.25 73 SER A N 1
ATOM 616 C CA . SER A 1 73 ? -17.632 -5.344 6.063 1.00 88.25 73 SER A CA 1
ATOM 617 C C . SER A 1 73 ? -16.679 -4.959 7.197 1.00 88.25 73 SER A C 1
ATOM 619 O O . SER A 1 73 ? -17.135 -4.564 8.264 1.00 88.25 73 SER A O 1
ATOM 621 N N . SER A 1 74 ? -15.365 -4.989 6.953 1.00 89.62 74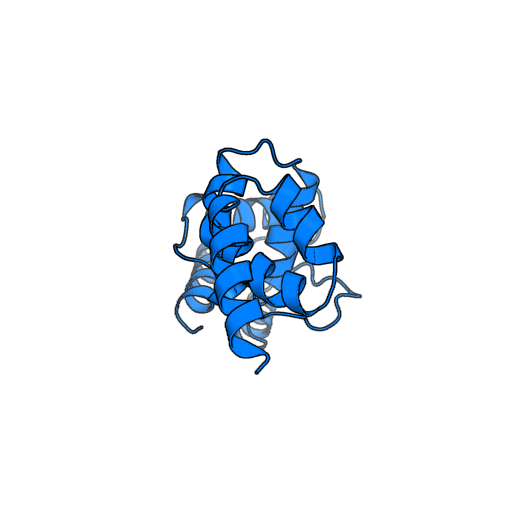 SER A N 1
ATOM 622 C CA . SER A 1 74 ? -14.346 -4.556 7.917 1.00 89.62 74 SER A CA 1
ATOM 623 C C . SER A 1 74 ? -14.516 -3.086 8.295 1.00 89.62 74 SER A C 1
ATOM 625 O O . SER A 1 74 ? -14.461 -2.731 9.467 1.00 89.62 74 SER A O 1
ATOM 627 N N . LYS A 1 75 ? -14.784 -2.213 7.315 1.00 87.00 75 LYS A N 1
ATOM 628 C CA . LYS A 1 75 ? -15.026 -0.783 7.566 1.00 87.00 75 LYS A CA 1
ATOM 629 C C . LYS A 1 75 ? -16.269 -0.549 8.425 1.00 87.00 75 LYS A C 1
ATOM 631 O O . LYS A 1 75 ? -16.207 0.261 9.342 1.00 87.00 75 LYS A O 1
ATOM 636 N N . GLN A 1 76 ? -17.373 -1.245 8.147 1.00 87.12 76 GLN A N 1
ATOM 637 C CA . GLN A 1 76 ? -18.595 -1.167 8.957 1.00 87.12 76 GLN A CA 1
ATOM 638 C C . GLN A 1 76 ? -18.344 -1.646 10.387 1.00 87.12 76 GLN A C 1
ATOM 640 O O . GLN A 1 76 ? -18.652 -0.924 11.326 1.00 87.12 76 GLN A O 1
ATOM 645 N N . LEU A 1 77 ? -17.675 -2.790 10.548 1.00 89.19 77 LEU A N 1
ATOM 646 C CA . LEU A 1 77 ? -17.323 -3.336 11.856 1.00 89.19 77 LEU A CA 1
ATOM 647 C C . LEU A 1 77 ? -16.497 -2.335 12.678 1.00 89.19 77 LEU A C 1
ATOM 649 O O . LEU A 1 77 ? -16.781 -2.101 13.855 1.00 89.19 77 LEU A O 1
ATOM 653 N N . LEU A 1 78 ? -15.486 -1.713 12.064 1.00 86.25 78 LEU A N 1
ATOM 654 C CA . LEU A 1 78 ? -14.663 -0.697 12.725 1.00 86.25 78 LEU A CA 1
ATOM 655 C C . LEU A 1 78 ? -15.497 0.531 13.125 1.00 86.25 78 LEU A C 1
ATOM 657 O O . LEU A 1 78 ? -15.355 1.021 14.246 1.00 86.25 78 LEU A O 1
ATOM 661 N N . LEU A 1 79 ? -16.414 0.983 12.264 1.00 84.56 79 LEU A N 1
ATOM 662 C CA . LEU A 1 79 ? -17.332 2.085 12.572 1.00 84.56 79 LEU A CA 1
ATOM 663 C C . LEU A 1 79 ? -18.281 1.755 13.735 1.00 84.56 79 LEU A C 1
ATOM 665 O O . LEU A 1 79 ? -18.455 2.600 14.615 1.00 84.56 79 LEU A O 1
ATOM 669 N N . ASP A 1 80 ? -18.832 0.541 13.782 1.00 86.75 80 ASP A N 1
ATOM 670 C CA . ASP A 1 80 ? -19.712 0.071 14.862 1.00 86.75 80 ASP A CA 1
ATOM 671 C C . ASP A 1 80 ? -18.983 0.048 16.216 1.00 86.75 80 ASP A C 1
ATOM 673 O O . ASP A 1 80 ? -19.560 0.357 17.260 1.00 86.75 80 ASP A O 1
ATOM 677 N N . ASN A 1 81 ? -17.672 -0.212 16.191 1.00 83.12 81 ASN A N 1
ATOM 678 C CA . ASN A 1 81 ? -16.781 -0.138 17.353 1.00 83.12 81 ASN A CA 1
ATOM 679 C C . ASN A 1 81 ? -16.232 1.279 17.613 1.00 83.12 81 ASN A C 1
ATOM 681 O O . ASN A 1 81 ? -15.290 1.459 18.384 1.00 83.12 81 ASN A O 1
ATOM 685 N N . LYS A 1 82 ? -16.837 2.310 17.006 1.00 80.69 82 LYS A N 1
ATOM 686 C CA . LYS A 1 82 ? -16.480 3.735 17.147 1.00 80.69 82 LYS A CA 1
ATOM 687 C C . LYS A 1 82 ? -15.081 4.099 16.623 1.00 80.69 82 LYS A C 1
ATOM 689 O O . LYS A 1 82 ? -14.572 5.177 16.933 1.00 80.69 82 LYS A O 1
ATOM 694 N N . ILE A 1 83 ? -14.477 3.261 15.781 1.00 78.12 83 ILE A N 1
ATOM 695 C CA . ILE A 1 83 ? -13.201 3.532 15.109 1.00 78.12 83 ILE A CA 1
ATOM 696 C C . ILE A 1 83 ? -13.498 4.208 13.765 1.00 78.12 83 ILE A C 1
ATOM 698 O O . ILE A 1 83 ? -13.860 3.565 12.779 1.00 78.12 83 ILE A O 1
ATOM 702 N N . LYS A 1 84 ? -13.349 5.534 13.709 1.00 75.62 84 LYS A N 1
ATOM 703 C CA . LYS A 1 84 ? -13.546 6.307 12.473 1.00 75.62 84 LYS A CA 1
ATOM 704 C C . LYS A 1 84 ? -12.268 6.340 11.645 1.00 75.62 84 LYS A C 1
ATOM 706 O O . LYS A 1 84 ? -11.328 7.057 11.959 1.00 75.62 84 LYS A O 1
ATOM 711 N N . LEU A 1 85 ? -12.233 5.591 10.555 1.00 76.00 85 LEU A N 1
ATOM 712 C CA . LEU A 1 85 ? -11.110 5.656 9.626 1.00 76.00 85 LEU A CA 1
ATOM 713 C C . LEU A 1 85 ? -11.150 6.975 8.825 1.00 76.00 85 LEU A C 1
ATOM 715 O O . LEU A 1 85 ? -12.236 7.399 8.416 1.00 76.00 85 LEU A O 1
ATOM 719 N N . PRO A 1 86 ? -9.999 7.617 8.553 1.00 70.44 86 PRO A N 1
ATOM 720 C CA . PRO A 1 86 ? -9.922 8.718 7.604 1.00 70.44 86 PRO A CA 1
ATOM 721 C C . PRO A 1 86 ? -10.126 8.144 6.200 1.00 70.44 86 PRO A C 1
ATOM 723 O O . PRO A 1 86 ? -9.177 7.742 5.531 1.00 70.44 86 PRO A O 1
ATOM 726 N N . LEU A 1 87 ? -11.382 8.034 5.764 1.00 66.56 87 LEU A N 1
ATOM 727 C CA . LEU A 1 87 ? -11.670 7.658 4.388 1.00 66.56 87 LEU A CA 1
ATOM 728 C C . LEU A 1 87 ? -11.386 8.879 3.509 1.00 66.56 87 LEU A C 1
ATOM 730 O O . LEU A 1 87 ? -12.025 9.918 3.693 1.00 66.56 87 LEU A O 1
ATOM 734 N N . PRO A 1 88 ? -10.449 8.787 2.555 1.00 61.84 88 PRO A N 1
ATOM 735 C CA . PRO A 1 88 ? -10.233 9.873 1.620 1.00 61.84 88 PRO A CA 1
ATOM 736 C C . PRO A 1 88 ? -11.498 10.059 0.779 1.00 61.84 88 PRO A C 1
ATOM 738 O O . PRO A 1 88 ? -11.971 9.133 0.122 1.00 61.84 88 PRO A O 1
ATOM 741 N N . THR A 1 89 ? -12.036 11.276 0.794 1.00 55.47 89 THR A N 1
ATOM 742 C CA . THR A 1 89 ? -13.300 11.654 0.145 1.00 55.47 89 THR A CA 1
ATOM 743 C C . THR A 1 89 ? -13.284 11.513 -1.380 1.00 55.47 89 THR A C 1
ATOM 745 O O . THR A 1 89 ? -14.350 11.478 -1.978 1.00 55.47 89 THR A O 1
ATOM 748 N N . ASN A 1 90 ? -12.102 11.400 -2.005 1.00 55.12 90 ASN A N 1
ATOM 749 C CA . ASN A 1 90 ? -11.918 11.466 -3.462 1.00 55.12 90 ASN A CA 1
ATOM 750 C C . ASN A 1 90 ? -11.001 10.368 -4.050 1.00 55.12 90 ASN A C 1
ATOM 752 O O . ASN A 1 90 ? -10.369 10.592 -5.083 1.00 55.12 90 ASN A O 1
ATOM 756 N N . LEU A 1 91 ? -10.875 9.191 -3.424 1.00 58.34 91 LEU A N 1
ATOM 757 C CA . LEU A 1 91 ? -10.168 8.076 -4.073 1.00 58.34 91 LEU A CA 1
ATOM 758 C C . LEU A 1 91 ? -11.126 7.261 -4.946 1.00 58.34 91 LEU A C 1
ATOM 760 O O . LEU A 1 91 ? -11.946 6.483 -4.453 1.00 58.34 91 LEU A O 1
ATOM 764 N N . ASN A 1 92 ? -10.974 7.427 -6.262 1.00 62.25 92 ASN A N 1
ATOM 765 C CA . ASN A 1 92 ? -11.492 6.489 -7.254 1.00 62.25 92 ASN A CA 1
ATOM 766 C C . ASN A 1 92 ? -10.964 5.078 -6.960 1.00 62.25 92 ASN A C 1
ATOM 768 O O . ASN A 1 92 ? -9.876 4.923 -6.399 1.00 62.25 92 ASN A O 1
ATOM 772 N N . GLN A 1 93 ? -11.720 4.060 -7.377 1.00 72.88 93 GLN A N 1
ATOM 773 C CA . GLN A 1 93 ? -11.311 2.663 -7.250 1.00 72.88 93 GLN A CA 1
ATOM 774 C C . GLN A 1 93 ? -9.871 2.487 -7.775 1.00 72.88 93 GLN A C 1
ATOM 776 O O . GLN A 1 93 ? -9.544 3.020 -8.843 1.00 72.88 93 GLN A O 1
ATOM 781 N N . PRO A 1 94 ? -8.985 1.799 -7.031 1.00 76.00 94 PRO A N 1
ATOM 782 C CA . PRO A 1 94 ? -7.587 1.732 -7.393 1.00 76.00 94 PRO A CA 1
ATOM 783 C C . PRO A 1 94 ? -7.470 0.918 -8.678 1.00 76.00 94 PRO A C 1
ATOM 785 O O . PRO A 1 94 ? -8.149 -0.092 -8.854 1.00 76.00 94 PRO A O 1
ATOM 788 N N . LEU A 1 95 ? -6.597 1.364 -9.582 1.00 84.81 95 LEU A N 1
ATOM 789 C CA . LEU A 1 95 ? -6.425 0.727 -10.890 1.00 84.81 95 LEU A CA 1
ATOM 790 C C . LEU A 1 95 ? -5.980 -0.741 -10.775 1.00 84.81 95 LEU A C 1
ATOM 792 O O . LEU A 1 95 ? -6.257 -1.545 -11.661 1.00 84.81 95 LEU A O 1
ATOM 796 N N . PHE A 1 96 ? -5.298 -1.076 -9.680 1.00 86.81 96 PHE A N 1
ATOM 797 C CA . PHE A 1 96 ? -4.827 -2.415 -9.372 1.00 86.81 96 PHE A CA 1
ATOM 798 C C . PHE A 1 96 ? -5.208 -2.800 -7.945 1.00 86.81 96 PHE A C 1
ATOM 800 O O . PHE A 1 96 ? -5.235 -1.950 -7.051 1.00 86.81 96 PHE A O 1
ATOM 807 N N . ASN A 1 97 ? -5.423 -4.097 -7.714 1.00 86.12 97 ASN A N 1
ATOM 808 C CA . ASN A 1 97 ? -5.449 -4.634 -6.360 1.00 86.12 97 ASN A CA 1
ATOM 809 C C . ASN A 1 97 ? -4.008 -4.782 -5.858 1.00 86.12 97 ASN A C 1
ATOM 811 O O . ASN A 1 97 ? -3.384 -5.829 -6.012 1.00 86.12 97 ASN A O 1
ATOM 815 N N . TYR A 1 98 ? -3.464 -3.695 -5.310 1.00 87.38 98 TYR A N 1
ATOM 816 C CA . TYR A 1 98 ? -2.071 -3.645 -4.878 1.00 87.38 98 TYR A CA 1
ATOM 817 C C . TYR A 1 98 ? -1.733 -4.679 -3.801 1.00 87.38 98 TYR A C 1
ATOM 819 O O . TYR A 1 98 ? -0.589 -5.120 -3.766 1.00 87.38 98 TYR A O 1
ATOM 827 N N . ILE A 1 99 ? -2.706 -5.093 -2.973 1.00 87.00 99 ILE A N 1
ATOM 828 C CA . ILE A 1 99 ? -2.501 -6.088 -1.906 1.00 87.00 99 ILE A CA 1
ATOM 829 C C . ILE A 1 99 ? -1.997 -7.412 -2.481 1.00 87.00 99 ILE A C 1
ATOM 831 O O . ILE A 1 99 ? -1.053 -7.982 -1.943 1.00 87.00 99 ILE A O 1
ATOM 835 N N . ASN A 1 100 ? -2.531 -7.841 -3.625 1.00 88.56 100 ASN A N 1
ATOM 836 C CA . ASN A 1 100 ? -2.189 -9.122 -4.252 1.00 88.56 100 ASN A CA 1
ATOM 837 C C . ASN A 1 100 ? -0.743 -9.185 -4.759 1.00 88.56 100 ASN A C 1
ATOM 839 O O . ASN A 1 100 ? -0.251 -10.259 -5.096 1.00 88.56 100 ASN A O 1
ATOM 843 N N . PHE A 1 101 ? -0.054 -8.046 -4.848 1.00 90.56 101 PHE A N 1
ATOM 844 C CA . PHE A 1 101 ? 1.344 -8.008 -5.265 1.00 90.56 101 PHE A CA 1
ATOM 845 C C . PHE A 1 101 ? 2.323 -8.073 -4.096 1.00 90.56 101 PHE A C 1
ATOM 847 O O . PHE A 1 101 ? 3.513 -8.262 -4.335 1.00 90.56 101 PHE A O 1
ATOM 854 N N . PHE A 1 102 ? 1.869 -7.923 -2.849 1.00 87.81 102 PHE A N 1
ATOM 855 C CA . PHE A 1 102 ? 2.753 -8.015 -1.692 1.00 87.81 102 PHE A CA 1
ATOM 856 C C . PHE A 1 102 ? 3.316 -9.436 -1.570 1.00 87.81 102 PHE A C 1
ATOM 858 O O . PHE A 1 102 ? 2.582 -10.417 -1.581 1.00 87.81 102 PHE A O 1
ATOM 865 N N . SER A 1 103 ? 4.639 -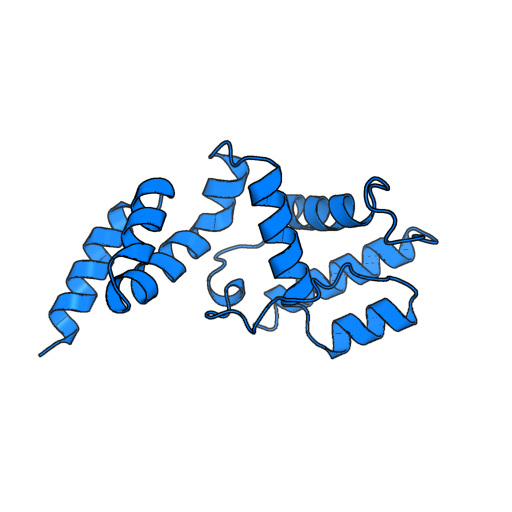9.548 -1.435 1.00 83.06 103 SER A N 1
ATOM 866 C CA . SER A 1 103 ? 5.324 -10.841 -1.264 1.00 83.06 103 SER A CA 1
ATOM 867 C C . SER A 1 103 ? 5.384 -11.324 0.184 1.00 83.06 103 SER A C 1
ATOM 869 O O . SER A 1 103 ? 5.660 -12.492 0.438 1.00 83.06 103 SER A O 1
ATOM 871 N N . GLN A 1 104 ? 5.181 -10.418 1.134 1.00 84.75 104 GLN A N 1
ATOM 872 C CA . GLN A 1 104 ? 5.305 -10.667 2.564 1.00 84.75 104 GLN A CA 1
ATOM 873 C C . GLN A 1 104 ? 4.388 -9.710 3.326 1.00 84.75 104 GLN A C 1
ATOM 875 O O . GLN A 1 104 ? 3.800 -8.806 2.738 1.00 84.75 104 GLN A O 1
ATOM 880 N N . ILE A 1 105 ? 4.27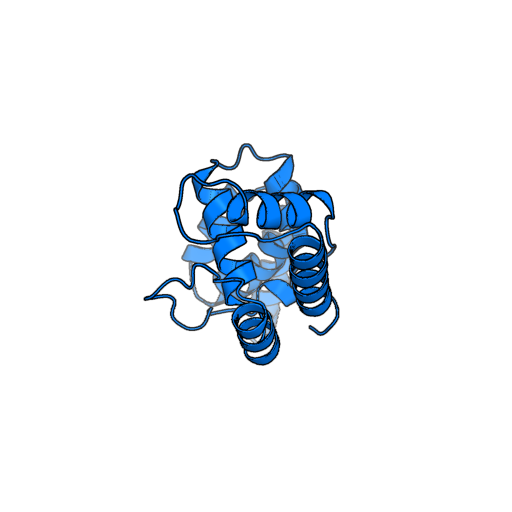3 -9.894 4.635 1.00 83.88 105 ILE A N 1
ATOM 881 C CA . ILE A 1 105 ? 3.578 -8.975 5.537 1.00 83.88 105 ILE A CA 1
ATOM 882 C C . ILE A 1 105 ? 4.582 -8.595 6.621 1.00 83.88 105 ILE A C 1
ATOM 884 O O . ILE A 1 105 ? 5.220 -9.471 7.201 1.00 83.88 105 ILE A O 1
ATOM 888 N N . SER A 1 106 ? 4.745 -7.298 6.882 1.00 86.19 106 SER A N 1
ATOM 889 C CA . SER A 1 106 ? 5.623 -6.817 7.949 1.00 86.19 106 SER A CA 1
ATOM 890 C C . SER A 1 106 ? 4.798 -6.346 9.152 1.00 86.19 106 SER A C 1
ATOM 892 O O . SER A 1 106 ? 4.069 -5.358 9.016 1.00 86.19 106 SER A O 1
ATOM 894 N N . PRO A 1 107 ? 4.940 -6.974 10.335 1.00 86.94 107 PRO A N 1
ATOM 895 C CA . PRO A 1 107 ? 4.283 -6.516 11.560 1.00 86.94 107 PRO A CA 1
ATOM 896 C C . PRO A 1 107 ? 4.621 -5.058 11.884 1.00 86.94 107 PRO A C 1
ATOM 898 O O . PRO A 1 107 ? 3.729 -4.258 12.145 1.00 86.94 107 PRO A O 1
ATOM 901 N N . ASN A 1 108 ? 5.890 -4.665 11.719 1.00 87.19 108 ASN A N 1
ATOM 902 C CA . ASN A 1 108 ? 6.340 -3.290 11.947 1.00 87.19 108 ASN A CA 1
ATOM 903 C C . ASN A 1 108 ? 5.618 -2.280 11.040 1.00 87.19 108 ASN A C 1
ATOM 905 O O . ASN A 1 108 ? 5.394 -1.138 11.429 1.00 87.19 108 ASN A O 1
ATOM 909 N N . PHE A 1 109 ? 5.281 -2.669 9.807 1.00 87.06 109 PHE A N 1
ATOM 910 C CA . PHE A 1 109 ? 4.507 -1.811 8.910 1.00 87.06 109 PHE A CA 1
ATOM 911 C C . PHE A 1 109 ? 3.064 -1.661 9.388 1.00 87.06 109 PHE A C 1
ATOM 913 O O . PHE A 1 109 ? 2.548 -0.547 9.388 1.00 87.06 109 PHE A O 1
ATOM 920 N N . ILE A 1 110 ? 2.432 -2.753 9.821 1.00 88.00 110 ILE A N 1
ATOM 921 C CA . ILE A 1 110 ? 1.065 -2.729 10.353 1.00 88.00 110 ILE A CA 1
ATOM 922 C C . ILE A 1 110 ? 1.009 -1.882 11.624 1.00 88.00 110 ILE A C 1
ATOM 924 O O . ILE A 1 110 ? 0.160 -0.999 11.724 1.00 88.00 110 ILE A O 1
ATOM 928 N N . ASP A 1 111 ? 1.963 -2.057 12.539 1.00 86.94 111 ASP A N 1
ATOM 929 C CA . ASP A 1 111 ? 2.098 -1.196 13.711 1.00 86.94 111 ASP A CA 1
ATOM 930 C C . ASP A 1 111 ? 2.230 0.275 13.305 1.00 86.94 111 ASP A C 1
ATOM 932 O O . ASP A 1 111 ? 1.548 1.122 13.870 1.00 86.94 111 ASP A O 1
ATOM 936 N N . ASN A 1 112 ? 3.021 0.601 12.278 1.00 85.62 112 ASN A N 1
ATOM 937 C CA . ASN A 1 112 ? 3.142 1.979 11.794 1.00 85.62 112 ASN A CA 1
ATOM 938 C C . ASN A 1 112 ? 1.841 2.527 11.179 1.00 85.62 112 ASN A C 1
ATOM 940 O O . ASN A 1 112 ? 1.531 3.705 11.374 1.00 85.62 112 ASN A O 1
ATOM 944 N N . VAL A 1 113 ? 1.067 1.700 10.466 1.00 84.62 113 VAL A N 1
ATOM 945 C CA . VAL A 1 113 ? -0.272 2.065 9.963 1.00 84.62 113 VAL A CA 1
ATOM 946 C C . VAL A 1 113 ? -1.195 2.393 11.135 1.00 84.62 113 VAL A C 1
ATOM 948 O O . VAL A 1 113 ? -1.851 3.436 11.140 1.00 84.62 113 VAL A O 1
ATOM 951 N N . ILE A 1 114 ? -1.206 1.536 12.156 1.00 84.19 114 ILE A N 1
ATOM 952 C CA . ILE A 1 114 ? -2.027 1.716 13.352 1.00 84.19 114 ILE A CA 1
ATOM 953 C C . ILE A 1 114 ? -1.576 2.954 14.140 1.00 84.19 114 ILE A C 1
ATOM 955 O O . ILE A 1 114 ? -2.408 3.764 14.539 1.00 84.19 114 ILE A O 1
ATOM 959 N N . GLN A 1 115 ? -0.270 3.169 14.304 1.00 81.50 115 GLN A N 1
ATOM 960 C CA . GLN A 1 115 ? 0.272 4.346 14.984 1.00 81.50 115 GLN A CA 1
ATOM 961 C C . GLN A 1 115 ? -0.064 5.647 14.252 1.00 81.50 115 GLN A C 1
ATOM 963 O O . GLN A 1 115 ? -0.387 6.632 14.910 1.00 81.50 115 GLN A O 1
ATOM 968 N N . LYS A 1 116 ? -0.068 5.671 12.909 1.00 78.81 116 LYS A N 1
ATOM 969 C CA . LYS A 1 116 ? -0.556 6.839 12.148 1.00 78.81 116 LYS A CA 1
ATOM 970 C C . LYS A 1 116 ? -2.016 7.150 12.484 1.00 78.81 116 LYS A C 1
ATOM 972 O O . LYS A 1 116 ? -2.385 8.316 12.562 1.00 78.81 116 LYS A O 1
ATOM 977 N N . LEU A 1 117 ? -2.838 6.121 12.676 1.00 74.81 117 LEU A N 1
ATOM 978 C CA . LEU A 1 117 ? -4.253 6.283 13.009 1.00 74.81 117 LEU A CA 1
ATOM 979 C C . LEU A 1 117 ? -4.473 6.720 14.463 1.00 74.81 117 LEU A C 1
ATOM 981 O O . LEU A 1 117 ? -5.431 7.439 14.744 1.00 74.81 117 LEU A O 1
ATOM 985 N N . ILE A 1 118 ? -3.591 6.308 15.376 1.00 70.88 118 ILE A N 1
ATOM 986 C CA . ILE A 1 118 ? -3.650 6.651 16.803 1.00 70.88 118 ILE A CA 1
ATOM 987 C C . ILE A 1 118 ? -3.068 8.045 17.084 1.00 70.88 118 ILE A C 1
ATOM 989 O O . ILE A 1 118 ? -3.619 8.782 17.908 1.00 70.88 118 ILE A O 1
ATOM 993 N N . ASN A 1 119 ? -1.959 8.420 16.439 1.00 64.94 119 ASN A N 1
ATOM 994 C CA . ASN A 1 119 ? -1.267 9.674 16.718 1.00 64.94 119 ASN A CA 1
ATOM 995 C C . ASN A 1 119 ? -2.139 10.879 16.326 1.00 64.94 119 ASN A C 1
ATOM 997 O O . ASN A 1 119 ? -2.418 11.148 15.159 1.00 64.94 119 ASN A O 1
ATOM 1001 N N . LYS A 1 120 ? -2.562 11.605 17.367 1.00 57.47 120 LYS A N 1
ATOM 1002 C CA . LYS A 1 120 ? -3.547 12.699 17.423 1.00 57.47 120 LYS A CA 1
ATOM 1003 C C . LYS A 1 120 ? -3.238 13.966 16.601 1.00 57.47 120 LYS A C 1
ATOM 1005 O O . LYS A 1 120 ? -3.838 14.998 16.878 1.00 57.47 120 LYS A O 1
ATOM 1010 N N . GLU A 1 121 ? -2.381 13.940 15.585 1.00 48.88 121 GLU A N 1
ATOM 1011 C CA . GLU A 1 121 ? -2.158 15.133 14.743 1.00 48.88 121 GLU A CA 1
ATOM 1012 C C . GLU A 1 121 ? -3.258 15.366 13.696 1.00 48.88 121 GLU A C 1
ATOM 1014 O O . GLU A 1 121 ? -3.363 16.463 13.159 1.00 48.88 121 GLU A O 1
ATOM 1019 N N . PHE A 1 122 ? -4.146 14.392 13.458 1.00 51.59 122 PHE A N 1
ATOM 1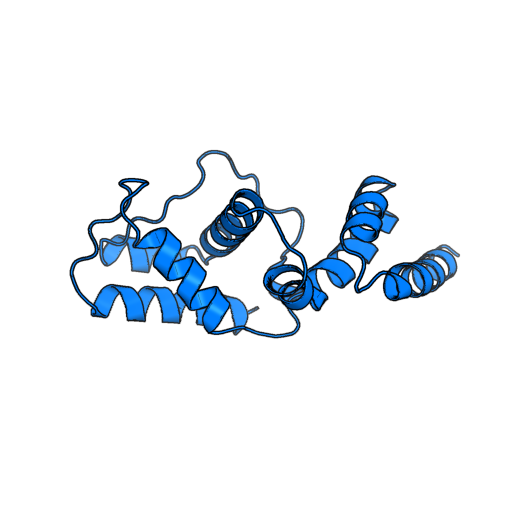020 C CA . PHE A 1 122 ? -5.216 14.533 12.459 1.00 51.59 122 PHE A CA 1
ATOM 1021 C C . PHE A 1 122 ? -6.651 14.492 13.009 1.00 51.59 122 PHE A C 1
ATOM 1023 O O . PHE A 1 122 ? -7.594 14.570 12.235 1.00 51.59 122 PHE A O 1
ATOM 1030 N N . GLY A 1 123 ? -6.869 14.412 14.326 1.00 47.16 123 GLY A N 1
ATOM 1031 C CA . GLY A 1 123 ? -8.208 14.612 14.912 1.00 47.16 123 GLY A CA 1
ATOM 1032 C C . GLY A 1 123 ? -9.302 13.598 14.523 1.00 47.16 123 GLY A C 1
ATOM 1033 O O . GLY A 1 123 ? -10.471 13.846 14.810 1.00 47.16 123 GLY A O 1
ATOM 1034 N N . PHE A 1 124 ? -8.968 12.459 13.902 1.00 52.03 124 PHE A N 1
ATOM 1035 C CA . PHE A 1 124 ? -9.982 11.542 13.361 1.00 52.03 124 PHE A CA 1
ATOM 1036 C C . PHE A 1 124 ? -10.470 10.447 14.328 1.00 52.03 124 PHE A C 1
ATOM 1038 O O . PHE A 1 124 ? -11.556 9.919 14.099 1.00 52.03 124 PHE A O 1
ATOM 1045 N N . ILE A 1 125 ? -9.755 10.117 15.420 1.00 52.88 125 ILE A N 1
ATOM 1046 C CA . ILE A 1 125 ? -10.132 8.978 16.289 1.00 52.88 125 ILE A CA 1
ATOM 1047 C C . ILE A 1 125 ? -10.004 9.294 17.789 1.00 52.88 125 ILE A C 1
ATOM 1049 O O . ILE A 1 125 ? -8.939 9.667 18.278 1.00 52.88 125 ILE A O 1
ATOM 1053 N N . GLN A 1 126 ? -11.088 9.076 18.545 1.00 51.00 126 GLN A N 1
ATOM 1054 C CA . GLN A 1 126 ? -11.041 8.833 19.991 1.00 51.00 126 GLN A CA 1
ATOM 1055 C C . GLN A 1 126 ? -10.909 7.320 20.206 1.00 51.00 126 GLN A C 1
ATOM 1057 O O . GLN A 1 126 ? -11.909 6.614 20.290 1.00 51.00 126 GLN A O 1
ATOM 1062 N N . PHE A 1 127 ? -9.681 6.799 20.261 1.00 54.41 127 PHE A N 1
ATOM 1063 C CA . PHE A 1 127 ? -9.462 5.410 20.669 1.00 54.41 127 PHE A CA 1
ATOM 1064 C C . PHE A 1 127 ? -9.793 5.284 22.163 1.00 54.41 127 PHE A C 1
ATOM 1066 O O . PHE A 1 127 ? -9.005 5.681 23.019 1.00 54.41 127 PHE A O 1
ATOM 1073 N N . GLN A 1 128 ? -10.976 4.759 22.482 1.00 51.94 128 GLN A N 1
ATOM 1074 C CA . GLN A 1 128 ? -11.241 4.172 23.793 1.00 51.94 128 GLN A CA 1
ATOM 1075 C C . GLN A 1 128 ? -10.604 2.769 23.796 1.00 51.94 128 GLN A C 1
ATOM 1077 O O . GLN A 1 128 ? -11.060 1.896 23.075 1.00 51.94 128 GLN A O 1
ATOM 1082 N N . GLU A 1 129 ? -9.537 2.577 24.576 1.00 57.62 129 GLU A N 1
ATOM 1083 C CA . GLU A 1 129 ? -8.946 1.278 24.971 1.00 57.62 129 GLU A CA 1
ATOM 1084 C C . GLU A 1 129 ? -8.102 0.463 23.959 1.00 57.62 129 GLU A C 1
ATOM 1086 O O . GLU A 1 129 ? -8.273 0.509 22.740 1.00 57.62 129 GLU A O 1
ATOM 1091 N N . ASN A 1 130 ? -7.198 -0.361 24.520 1.00 58.88 130 ASN A N 1
ATOM 1092 C CA . ASN A 1 130 ? -6.353 -1.360 23.839 1.00 58.88 130 ASN A CA 1
ATOM 1093 C C . ASN A 1 130 ? -7.142 -2.313 22.918 1.00 58.88 130 ASN A C 1
ATOM 1095 O O . ASN A 1 130 ? -6.606 -2.785 21.917 1.00 58.88 130 ASN A O 1
ATOM 1099 N N . CYS A 1 131 ? -8.410 -2.593 23.232 1.00 59.94 131 CYS A N 1
ATOM 1100 C CA . CYS A 1 131 ? -9.265 -3.502 22.462 1.00 59.94 131 CYS A CA 1
ATOM 1101 C C . CYS A 1 131 ? -9.469 -3.036 21.011 1.00 59.94 131 CYS A C 1
ATOM 1103 O O . CYS A 1 131 ? -9.473 -3.851 20.089 1.00 59.94 131 CYS A O 1
ATOM 1105 N N . ASN A 1 132 ? -9.541 -1.722 20.791 1.00 70.94 132 ASN A N 1
ATOM 1106 C CA . ASN A 1 132 ? -9.715 -1.143 19.462 1.00 70.94 132 ASN A CA 1
ATOM 1107 C C . ASN A 1 132 ? -8.450 -1.253 18.594 1.00 70.94 132 ASN A C 1
ATOM 1109 O O . ASN A 1 132 ? -8.557 -1.366 17.372 1.00 70.94 132 ASN A O 1
ATOM 1113 N N . LYS A 1 133 ? -7.257 -1.281 19.213 1.00 77.12 133 LYS A N 1
ATOM 1114 C CA . LYS A 1 133 ? -5.993 -1.547 18.507 1.00 77.12 133 LYS A CA 1
ATOM 1115 C C . LYS A 1 133 ? -6.004 -2.960 17.922 1.00 77.12 133 LYS A C 1
ATOM 1117 O O . LYS A 1 133 ? -5.780 -3.129 16.726 1.00 77.12 133 LYS A O 1
ATOM 1122 N N . ASN A 1 134 ? -6.317 -3.946 18.762 1.00 82.69 134 ASN A N 1
ATOM 1123 C CA . ASN A 1 134 ? -6.309 -5.357 18.378 1.00 82.69 134 ASN A CA 1
ATOM 1124 C C . ASN A 1 134 ? -7.308 -5.645 17.252 1.00 82.69 134 ASN A C 1
ATOM 1126 O O . ASN A 1 134 ? -7.014 -6.415 16.343 1.00 82.69 134 ASN A O 1
ATOM 1130 N N . LEU A 1 135 ? -8.481 -5.008 17.292 1.00 86.56 135 LEU A N 1
ATOM 1131 C CA . LEU A 1 135 ? -9.498 -5.183 16.264 1.00 86.56 135 LEU A CA 1
ATOM 1132 C C . LEU A 1 135 ? -9.048 -4.639 14.903 1.00 86.56 135 LEU A C 1
ATOM 1134 O O . LEU A 1 135 ? -9.153 -5.330 13.893 1.00 86.56 135 LEU A O 1
ATOM 1138 N N . LEU A 1 136 ? -8.505 -3.419 14.875 1.00 85.81 136 LEU A N 1
ATOM 1139 C CA . LEU A 1 136 ? -7.976 -2.818 13.651 1.00 85.81 136 LEU A CA 1
ATOM 1140 C C . LEU A 1 136 ? -6.836 -3.653 13.059 1.00 85.81 136 LEU A C 1
ATOM 1142 O O . LEU A 1 136 ? -6.798 -3.889 11.853 1.00 85.81 136 LEU A O 1
ATOM 1146 N N . GLU A 1 137 ? -5.927 -4.119 13.910 1.00 89.38 137 GLU A N 1
ATOM 1147 C CA . GLU A 1 137 ? -4.826 -4.989 13.515 1.00 89.38 137 GLU A CA 1
ATOM 1148 C C . GLU A 1 137 ? -5.331 -6.284 12.861 1.00 89.38 137 GLU A C 1
ATOM 1150 O O 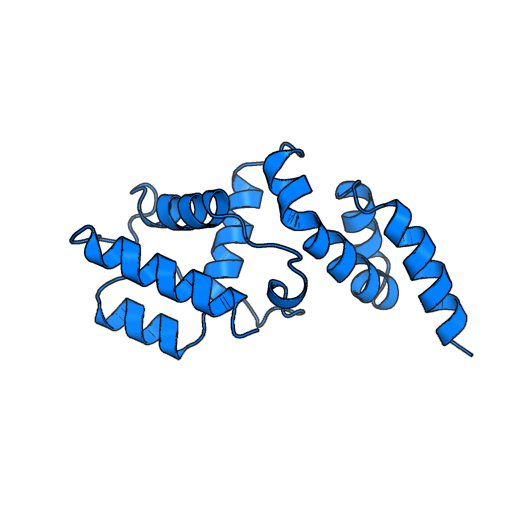. GLU A 1 137 ? -4.881 -6.642 11.771 1.00 89.38 137 GLU A O 1
ATOM 1155 N N . GLN A 1 138 ? -6.320 -6.948 13.468 1.00 90.81 138 GLN A N 1
ATOM 1156 C CA . GLN A 1 138 ? -6.934 -8.158 12.915 1.00 90.81 138 GLN A CA 1
ATOM 1157 C C . GLN A 1 138 ? -7.569 -7.920 11.543 1.00 90.81 138 GLN A C 1
ATOM 1159 O O . GLN A 1 138 ? -7.391 -8.736 10.640 1.00 90.81 138 GLN A O 1
ATOM 1164 N N . GLU A 1 139 ? -8.291 -6.814 11.365 1.00 90.62 139 GLU A N 1
ATOM 1165 C CA . GLU A 1 139 ? -8.907 -6.487 10.076 1.00 90.62 139 GLU A CA 1
ATOM 1166 C C . GLU A 1 139 ? -7.859 -6.194 8.991 1.00 90.62 139 GLU A C 1
ATOM 1168 O O . GLU A 1 139 ? -8.032 -6.611 7.844 1.00 90.62 139 GLU A O 1
ATOM 1173 N N . ILE A 1 140 ? -6.733 -5.562 9.345 1.00 89.81 140 ILE A N 1
ATOM 1174 C CA . ILE A 1 140 ? -5.609 -5.372 8.417 1.00 89.81 140 ILE A CA 1
ATOM 1175 C C . ILE A 1 140 ? -4.979 -6.721 8.051 1.00 89.81 140 ILE A C 1
ATOM 1177 O O . ILE A 1 140 ? -4.750 -6.973 6.872 1.00 89.81 140 ILE A O 1
ATOM 1181 N N . TYR A 1 141 ? -4.738 -7.625 9.003 1.00 90.56 141 TYR A N 1
ATOM 1182 C CA . TYR A 1 141 ? -4.214 -8.957 8.671 1.00 90.56 141 TYR A CA 1
ATOM 1183 C C . TYR A 1 141 ? -5.168 -9.753 7.774 1.00 90.56 141 TYR A C 1
ATOM 1185 O O . TYR A 1 141 ? -4.722 -10.368 6.805 1.00 90.56 141 TYR A O 1
ATOM 1193 N N . LYS A 1 142 ? -6.481 -9.701 8.036 1.00 90.69 142 LYS A N 1
ATOM 1194 C CA . LYS A 1 142 ? -7.492 -10.345 7.181 1.00 90.69 142 LYS A CA 1
ATOM 1195 C C . LYS A 1 142 ? -7.442 -9.832 5.742 1.00 90.69 142 LYS A C 1
ATOM 1197 O O . LYS A 1 142 ? -7.619 -10.633 4.830 1.00 90.69 142 LYS A O 1
ATOM 1202 N N . LEU A 1 143 ? -7.170 -8.541 5.528 1.00 89.00 143 LEU A N 1
ATOM 1203 C CA . LEU A 1 143 ? -7.011 -7.969 4.186 1.00 89.00 143 LEU A CA 1
ATOM 1204 C C . LEU A 1 143 ? -5.872 -8.634 3.401 1.00 89.00 143 LEU A C 1
ATOM 1206 O O . LEU A 1 143 ? -6.018 -8.847 2.202 1.00 89.00 143 LEU A O 1
ATOM 1210 N N . PHE A 1 144 ? -4.752 -8.949 4.052 1.00 85.44 144 PHE A N 1
ATOM 1211 C CA . PHE A 1 144 ? -3.618 -9.599 3.390 1.00 85.44 144 PHE A CA 1
ATOM 1212 C C . PHE A 1 144 ? -3.787 -11.119 3.248 1.00 85.44 144 PHE A C 1
ATOM 1214 O O . PHE A 1 144 ? -3.230 -11.693 2.323 1.00 85.44 144 PHE A O 1
ATOM 1221 N N . ILE A 1 145 ? -4.531 -11.772 4.149 1.00 85.19 145 ILE A N 1
ATOM 1222 C CA . ILE A 1 145 ? -4.736 -13.234 4.129 1.00 85.19 145 ILE A CA 1
ATOM 1223 C C . ILE A 1 145 ? -5.841 -13.653 3.149 1.00 85.19 145 ILE A C 1
ATOM 1225 O O . ILE A 1 145 ? -5.743 -14.710 2.535 1.00 85.19 145 ILE A O 1
ATOM 1229 N N . ASN A 1 146 ? -6.903 -12.854 3.015 1.00 78.12 146 ASN A N 1
ATOM 1230 C CA . ASN A 1 146 ? -8.092 -13.211 2.231 1.00 78.12 146 ASN A CA 1
ATOM 1231 C C . ASN A 1 146 ? -8.040 -12.745 0.760 1.00 78.12 146 ASN A C 1
ATOM 1233 O O . ASN A 1 146 ? -9.085 -12.728 0.107 1.00 78.12 146 ASN A O 1
ATOM 1237 N N . ASN A 1 147 ? -6.872 -12.331 0.258 1.00 60.97 147 ASN A N 1
ATOM 1238 C CA . ASN A 1 147 ? -6.673 -11.767 -1.086 1.00 60.97 147 ASN A CA 1
ATOM 1239 C C . ASN A 1 147 ? -5.797 -12.643 -1.985 1.00 60.97 147 ASN A C 1
ATOM 1241 O O . ASN A 1 147 ? -4.916 -13.345 -1.445 1.00 60.97 147 ASN A O 1
#

pLDDT: mean 81.18, std 13.17, range [47.16, 96.25]

Sequence (147 aa):
MPYLIADCLEIILSELKFDSASLHSCILVNRLWCRIAIPILWKNFFYFYYCNRTELNSRNKFYDIIIYLLPTSSKQLLLDNKIKLPLPTNLNQPLFNYINFFSQISPNFIDNVIQKLINKEFGFIQFQENCNKNLLEQEIYKLFINN